Protein AF-A0A920WC78-F1 (afdb_monomer_lite)

Sequence (94 aa):
MWEKNLGIKTEFQQTEFATFLKDLHKGRFQMFDIGWIADYPDPENFLDILFYSDSSNNHTNYNNPDVDALLEQARIERDETMRFRSTMRLSKLF

Structure (mmCIF, N/CA/C/O backbone):
data_AF-A0A920WC78-F1
#
_entry.id   AF-A0A920WC78-F1
#
loop_
_atom_site.group_PDB
_atom_site.id
_atom_site.type_symbol
_atom_site.label_atom_id
_atom_site.label_alt_id
_atom_site.label_comp_id
_atom_site.label_asym_id
_atom_site.label_entity_id
_atom_site.label_seq_id
_atom_site.pdbx_PDB_ins_code
_atom_site.Cartn_x
_atom_site.Cartn_y
_atom_site.Cartn_z
_atom_site.occupancy
_atom_site.B_iso_or_equiv
_atom_site.auth_seq_id
_atom_site.auth_comp_id
_atom_site.auth_asym_id
_atom_site.auth_atom_id
_atom_site.pdbx_PDB_model_num
ATOM 1 N N . MET A 1 1 ? -17.588 14.100 8.712 1.00 87.06 1 MET A N 1
ATOM 2 C CA . MET A 1 1 ? -17.860 14.014 7.255 1.00 87.06 1 MET A CA 1
ATOM 3 C C . MET A 1 1 ? -18.619 12.739 6.911 1.00 87.06 1 MET A C 1
ATOM 5 O O . MET A 1 1 ? -19.686 12.843 6.327 1.00 87.06 1 MET A O 1
ATOM 9 N N . TRP A 1 2 ? -18.114 11.568 7.307 1.00 93.56 2 TRP A N 1
ATOM 10 C CA . TRP A 1 2 ? -18.709 10.268 6.983 1.00 93.56 2 TRP A CA 1
ATOM 11 C C . TRP A 1 2 ? -20.112 10.083 7.571 1.00 93.56 2 TRP A C 1
ATOM 13 O O . TRP A 1 2 ? -21.037 9.782 6.828 1.00 93.56 2 TRP A O 1
ATOM 23 N N . GLU A 1 3 ? -20.316 10.389 8.854 1.00 94.50 3 GLU A N 1
ATOM 24 C CA . GLU A 1 3 ? -21.653 10.306 9.459 1.00 94.50 3 GLU A CA 1
ATOM 25 C C . GLU A 1 3 ? -22.650 11.267 8.794 1.00 94.50 3 GLU A C 1
ATOM 27 O O . GLU A 1 3 ? -23.742 10.869 8.406 1.00 94.50 3 GLU A O 1
ATOM 32 N N . LYS A 1 4 ? -22.246 12.524 8.577 1.00 96.19 4 LYS A N 1
ATOM 33 C CA . LYS A 1 4 ? -23.107 13.547 7.964 1.00 96.19 4 LYS A CA 1
ATOM 34 C C . LYS A 1 4 ? -23.511 13.212 6.522 1.00 96.19 4 LYS A C 1
ATOM 36 O O . LYS A 1 4 ? -24.639 13.497 6.139 1.00 96.19 4 LYS A O 1
ATOM 41 N N . ASN A 1 5 ? -22.591 12.668 5.725 1.00 97.62 5 ASN A N 1
ATOM 42 C CA . ASN A 1 5 ? -22.797 12.493 4.285 1.00 97.62 5 ASN A CA 1
ATOM 43 C C . ASN A 1 5 ? -23.243 11.073 3.910 1.00 97.62 5 ASN A C 1
ATOM 45 O O . ASN A 1 5 ? -23.918 10.906 2.901 1.00 97.62 5 ASN A O 1
ATOM 49 N N . LEU A 1 6 ? -22.845 10.065 4.693 1.00 96.69 6 LEU A N 1
ATOM 50 C CA . LEU A 1 6 ? -23.050 8.641 4.400 1.00 96.69 6 LEU A CA 1
ATOM 51 C C . LEU A 1 6 ? -23.741 7.880 5.545 1.00 96.69 6 LEU A C 1
ATOM 53 O O . LEU A 1 6 ? -24.027 6.698 5.392 1.00 96.69 6 LEU A O 1
ATOM 57 N N . GLY A 1 7 ? -23.985 8.506 6.703 1.00 96.75 7 GLY A N 1
ATOM 58 C CA . GLY A 1 7 ? -24.575 7.839 7.871 1.00 96.75 7 GLY A CA 1
ATOM 59 C C . GLY A 1 7 ? -23.645 6.843 8.576 1.00 96.75 7 GLY A C 1
ATOM 60 O O . GLY A 1 7 ? -24.089 6.122 9.467 1.00 96.75 7 GLY A O 1
ATOM 61 N N . ILE A 1 8 ? -22.361 6.791 8.199 1.00 95.69 8 ILE A N 1
ATOM 62 C CA . ILE A 1 8 ? -21.379 5.863 8.774 1.00 95.69 8 ILE A CA 1
ATOM 63 C C . ILE A 1 8 ? -20.816 6.452 10.067 1.00 95.69 8 ILE A C 1
ATOM 65 O O . ILE A 1 8 ? -20.182 7.510 10.052 1.00 95.69 8 ILE A O 1
ATOM 69 N N . LYS A 1 9 ? -21.022 5.741 11.176 1.00 94.88 9 LYS A N 1
ATOM 70 C CA . LYS A 1 9 ? -20.407 6.056 12.468 1.00 94.88 9 LYS A CA 1
ATOM 71 C C . LYS A 1 9 ? -19.012 5.451 12.537 1.00 94.88 9 LYS A C 1
ATOM 73 O O . LYS A 1 9 ? -18.822 4.293 12.182 1.00 94.88 9 LYS A O 1
ATOM 78 N N . THR A 1 10 ? -18.054 6.239 13.002 1.00 92.88 10 THR A N 1
ATOM 79 C CA . THR A 1 10 ? -16.648 5.845 13.118 1.00 92.88 10 THR A CA 1
ATOM 80 C C . THR A 1 10 ? -16.151 6.168 14.515 1.00 92.88 10 THR A C 1
ATOM 82 O O . THR A 1 10 ? -16.416 7.262 15.014 1.00 92.88 10 THR A O 1
ATOM 85 N N . GLU A 1 11 ? -15.389 5.262 15.112 1.00 92.75 11 GLU A N 1
ATOM 86 C CA . GLU A 1 11 ? -14.688 5.498 16.373 1.00 92.75 11 GLU A CA 1
ATOM 87 C C . GLU A 1 11 ? -13.188 5.596 16.109 1.00 92.75 11 GLU A C 1
ATOM 89 O O . GLU A 1 11 ? -12.644 4.861 15.285 1.00 92.75 11 GLU A O 1
ATOM 94 N N . PHE A 1 12 ? -12.523 6.530 16.786 1.00 91.06 12 PHE A N 1
ATOM 95 C CA . PHE A 1 12 ? -11.082 6.706 16.659 1.00 91.06 12 PHE A CA 1
ATOM 96 C C . PHE A 1 12 ? -10.370 5.953 17.778 1.00 91.06 12 PHE A C 1
ATOM 98 O O . PHE A 1 12 ? -10.619 6.206 18.957 1.00 91.06 12 PHE A O 1
ATOM 105 N N . GLN A 1 13 ? -9.457 5.060 17.407 1.00 91.38 13 GLN A N 1
ATOM 106 C CA . GLN A 1 13 ? -8.595 4.357 18.346 1.00 91.38 13 GLN A CA 1
ATOM 107 C C . GLN A 1 13 ? -7.159 4.840 18.165 1.00 91.38 13 GLN A C 1
ATOM 109 O O . GLN A 1 13 ? -6.542 4.605 17.130 1.00 91.38 13 GLN A O 1
ATOM 114 N N . GLN A 1 14 ? -6.614 5.479 19.199 1.00 88.94 14 GLN A N 1
ATOM 115 C CA . GLN A 1 14 ? -5.208 5.861 19.230 1.00 88.94 14 GLN A CA 1
ATOM 116 C C . GLN A 1 14 ? -4.392 4.813 19.984 1.00 88.94 14 GLN A C 1
ATOM 118 O O . GLN A 1 14 ? -4.757 4.409 21.089 1.00 88.94 14 GLN A O 1
ATOM 123 N N . THR A 1 15 ? -3.260 4.408 19.416 1.00 92.38 15 THR A N 1
ATOM 124 C CA . THR A 1 15 ? -2.275 3.558 20.091 1.00 92.38 15 THR A CA 1
ATOM 125 C C . THR A 1 15 ? -0.877 4.127 19.891 1.00 92.38 15 THR A C 1
ATOM 127 O O . THR A 1 15 ? -0.655 5.012 19.065 1.00 92.38 15 THR A O 1
ATOM 130 N N . GLU A 1 16 ? 0.089 3.606 20.641 1.00 95.94 16 GLU A N 1
ATOM 131 C CA . GLU A 1 16 ? 1.502 3.823 20.337 1.00 95.94 16 GLU A CA 1
ATOM 132 C C . GLU A 1 16 ? 1.828 3.238 18.944 1.00 95.94 16 GLU A C 1
ATOM 134 O O . GLU A 1 16 ? 1.224 2.243 18.532 1.00 95.94 16 GLU A O 1
ATOM 139 N N . PHE A 1 17 ? 2.731 3.884 18.198 1.00 94.25 17 PHE A N 1
ATOM 140 C CA . PHE A 1 17 ? 2.952 3.621 16.773 1.00 94.25 17 PHE A CA 1
ATOM 141 C C . PHE A 1 17 ? 3.496 2.216 16.481 1.00 94.25 17 PHE A C 1
ATOM 143 O O . PHE A 1 17 ? 3.001 1.543 15.579 1.00 94.25 17 PHE A O 1
ATOM 150 N N . ALA A 1 18 ? 4.460 1.714 17.255 1.00 95.38 18 ALA A N 1
ATOM 151 C CA . ALA A 1 18 ? 4.961 0.352 17.073 1.00 95.38 18 ALA A CA 1
ATOM 152 C C . ALA A 1 18 ? 3.877 -0.699 17.361 1.00 95.38 18 ALA A C 1
ATOM 154 O O . ALA A 1 18 ? 3.833 -1.750 16.716 1.00 95.38 18 ALA A O 1
ATOM 155 N N . THR A 1 19 ? 2.982 -0.424 18.308 1.00 95.62 19 THR A N 1
ATOM 156 C CA . THR A 1 19 ? 1.808 -1.266 18.574 1.00 95.62 19 THR A CA 1
ATOM 157 C C . THR A 1 19 ? 0.807 -1.205 17.418 1.00 95.62 19 THR A C 1
ATOM 159 O O . THR A 1 19 ? 0.356 -2.254 16.960 1.00 95.62 19 THR A O 1
ATOM 162 N N . PHE A 1 20 ? 0.541 -0.005 16.892 1.00 95.00 20 PHE A N 1
ATOM 163 C CA . PHE A 1 20 ? -0.308 0.211 15.719 1.00 95.00 20 PHE A CA 1
ATOM 164 C C . PHE A 1 20 ? 0.194 -0.585 14.512 1.00 95.00 20 PHE A C 1
ATOM 166 O O . PHE A 1 20 ? -0.570 -1.363 13.950 1.00 95.00 20 PHE A O 1
ATOM 173 N N . LEU A 1 21 ? 1.484 -0.485 14.167 1.00 94.50 21 LEU A N 1
ATOM 174 C CA . LEU A 1 21 ? 2.071 -1.233 13.050 1.00 94.50 21 LEU A CA 1
ATOM 175 C C . LEU A 1 21 ? 1.932 -2.749 13.233 1.00 94.50 21 LEU A C 1
ATOM 177 O O . LEU A 1 21 ? 1.558 -3.458 12.301 1.00 94.50 21 LEU A O 1
ATOM 181 N N . LYS A 1 22 ? 2.177 -3.268 14.443 1.00 94.62 22 LYS A N 1
ATOM 182 C CA . LYS A 1 22 ? 2.010 -4.703 14.736 1.00 94.62 22 LYS A CA 1
ATOM 183 C C . LYS A 1 22 ? 0.574 -5.176 14.535 1.00 94.62 22 LYS A C 1
ATOM 185 O O . LYS A 1 22 ? 0.371 -6.288 14.055 1.00 94.62 22 LYS A O 1
ATOM 190 N N . ASP A 1 23 ? -0.408 -4.384 14.947 1.00 94.88 23 ASP A N 1
ATOM 191 C CA . ASP A 1 23 ? -1.822 -4.721 14.781 1.00 94.88 23 ASP A CA 1
ATOM 192 C C . ASP A 1 23 ? -2.293 -4.517 13.331 1.00 94.88 23 ASP A C 1
ATOM 194 O O . ASP A 1 23 ? -3.120 -5.293 12.845 1.00 94.88 23 ASP A O 1
ATOM 198 N N . LEU A 1 24 ? -1.699 -3.562 12.611 1.00 93.44 24 LEU A N 1
ATOM 199 C CA . LEU A 1 24 ? -1.916 -3.333 11.186 1.00 93.44 24 LEU A CA 1
ATOM 200 C C . LEU A 1 24 ? -1.436 -4.524 10.345 1.00 93.44 24 LEU A C 1
ATOM 202 O O . LEU A 1 24 ? -2.211 -5.057 9.559 1.00 93.44 24 LEU A O 1
ATOM 206 N N . HIS A 1 25 ? -0.221 -5.032 10.583 1.00 92.00 25 HIS A N 1
ATOM 207 C CA . HIS A 1 25 ? 0.279 -6.255 9.930 1.00 92.00 25 HIS A CA 1
ATOM 208 C C . HIS A 1 25 ? -0.551 -7.507 10.257 1.00 92.00 25 HIS A C 1
ATOM 210 O O . HIS A 1 25 ? -0.532 -8.477 9.507 1.00 92.00 25 HIS A O 1
ATOM 216 N N . LYS A 1 26 ? -1.285 -7.507 11.375 1.00 93.56 26 LYS A N 1
ATOM 217 C CA . LYS A 1 26 ? -2.217 -8.585 11.739 1.00 93.56 26 LYS A CA 1
ATOM 218 C C . LYS A 1 26 ? -3.613 -8.407 11.129 1.00 93.56 26 LYS A C 1
ATOM 220 O O . LYS A 1 26 ? -4.492 -9.209 11.436 1.00 93.56 26 LYS A O 1
ATOM 225 N N . GLY A 1 27 ? -3.846 -7.356 10.339 1.00 91.62 27 GLY A N 1
ATOM 226 C CA . GLY A 1 27 ? -5.140 -7.082 9.711 1.00 91.62 27 GLY A CA 1
ATOM 227 C C . GLY A 1 27 ? -6.252 -6.755 10.710 1.00 91.62 27 GLY A C 1
ATOM 228 O O . GLY A 1 27 ? -7.408 -7.102 10.486 1.00 91.62 27 GLY A O 1
ATOM 229 N N . ARG A 1 28 ? -5.925 -6.135 11.853 1.00 91.69 28 ARG A N 1
ATOM 230 C CA . ARG A 1 28 ? -6.900 -5.898 12.936 1.00 91.69 28 ARG A CA 1
ATOM 231 C C . ARG A 1 28 ? -7.810 -4.692 12.726 1.00 91.69 28 ARG A C 1
ATOM 233 O O . ARG A 1 28 ? -8.768 -4.534 13.481 1.00 91.69 28 ARG A O 1
ATOM 240 N N . PHE A 1 29 ? -7.507 -3.846 11.747 1.00 92.44 29 PHE A N 1
ATOM 241 C CA . PHE A 1 29 ? -8.226 -2.603 11.496 1.00 92.44 29 PHE A CA 1
ATOM 242 C C . PHE A 1 29 ? -9.057 -2.694 10.219 1.00 92.44 29 PHE A C 1
ATOM 244 O O . PHE A 1 29 ? -8.607 -3.218 9.207 1.00 92.44 29 PHE A O 1
ATOM 251 N N . GLN A 1 30 ? -10.266 -2.137 10.268 1.00 92.19 30 GLN A N 1
ATOM 252 C CA . GLN A 1 30 ? -11.128 -1.963 9.092 1.00 92.19 30 GLN A CA 1
ATOM 253 C C . GLN A 1 30 ? -10.706 -0.746 8.257 1.00 92.19 30 GLN A C 1
ATOM 255 O O . GLN A 1 30 ? -10.876 -0.727 7.044 1.00 92.19 30 GLN A O 1
ATOM 260 N N . MET A 1 31 ? -10.181 0.280 8.930 1.00 93.31 31 MET A N 1
ATOM 261 C CA . MET A 1 31 ? -9.667 1.517 8.354 1.00 93.31 31 MET A CA 1
ATOM 262 C C . MET A 1 31 ? -8.534 2.020 9.247 1.00 93.31 31 MET A C 1
ATOM 264 O O . MET A 1 31 ? -8.590 1.866 10.468 1.00 93.31 31 MET A O 1
ATOM 268 N N . PHE A 1 32 ? -7.513 2.611 8.642 1.00 94.75 32 PHE A N 1
ATOM 269 C CA . PHE A 1 32 ? -6.326 3.102 9.329 1.00 94.75 32 PHE A CA 1
ATOM 270 C C . PHE A 1 32 ? -5.785 4.347 8.622 1.00 94.75 32 PHE A C 1
ATOM 272 O O . PHE A 1 32 ? -6.099 4.587 7.457 1.00 94.75 32 PHE A O 1
ATOM 279 N N . ASP A 1 33 ? -4.982 5.130 9.339 1.00 93.38 33 ASP A N 1
ATOM 280 C CA . ASP A 1 33 ? -4.277 6.294 8.802 1.00 93.38 33 ASP A CA 1
ATOM 281 C C . ASP A 1 33 ? -2.768 6.042 8.900 1.00 93.38 33 ASP A C 1
ATOM 283 O O . ASP A 1 33 ? -2.226 5.871 9.995 1.00 93.38 33 ASP A O 1
ATOM 287 N N . ILE A 1 34 ? -2.110 5.928 7.748 1.00 93.69 34 ILE A N 1
ATOM 288 C CA . ILE A 1 34 ? -0.669 5.702 7.628 1.00 93.69 34 ILE A CA 1
ATOM 289 C C . ILE A 1 34 ? -0.163 6.330 6.329 1.00 93.69 34 ILE A C 1
ATOM 291 O O . ILE A 1 34 ? -0.864 6.347 5.317 1.00 93.69 34 ILE A O 1
ATOM 295 N N . GLY A 1 35 ? 1.067 6.837 6.358 1.00 93.25 35 GLY A N 1
ATOM 296 C CA . GLY A 1 35 ? 1.758 7.359 5.185 1.00 93.25 35 GLY A CA 1
ATOM 297 C C . GLY A 1 35 ? 3.001 6.543 4.854 1.00 93.25 35 GLY A C 1
ATOM 298 O O . GLY A 1 35 ? 3.632 5.972 5.743 1.00 93.25 35 GLY A O 1
ATOM 299 N N . TRP A 1 36 ? 3.367 6.545 3.575 1.00 95.31 36 TRP A N 1
ATOM 300 C CA . TRP A 1 36 ? 4.652 6.052 3.090 1.00 95.31 36 TRP A CA 1
ATOM 301 C C . TRP A 1 36 ? 5.476 7.222 2.552 1.00 95.31 36 TRP A C 1
ATOM 303 O O . TRP A 1 36 ? 4.942 8.104 1.876 1.00 95.31 36 TRP A O 1
ATOM 313 N N . ILE A 1 37 ? 6.771 7.235 2.853 1.00 95.50 37 ILE A N 1
ATOM 314 C CA . ILE A 1 37 ? 7.736 8.192 2.306 1.00 95.50 37 ILE A CA 1
ATOM 315 C C . ILE A 1 37 ? 8.735 7.375 1.503 1.00 95.50 37 ILE A C 1
ATOM 317 O O . ILE A 1 37 ? 9.229 6.374 2.007 1.00 95.50 37 ILE A O 1
ATOM 321 N N . ALA A 1 38 ? 9.018 7.799 0.272 1.00 94.50 38 ALA A N 1
ATOM 322 C CA . ALA A 1 38 ? 9.881 7.027 -0.606 1.00 94.50 38 ALA A CA 1
ATOM 323 C C . ALA A 1 38 ? 11.301 6.888 -0.044 1.00 94.50 38 ALA A C 1
ATOM 325 O O . ALA A 1 38 ? 11.924 7.893 0.310 1.00 94.50 38 ALA A O 1
ATOM 326 N N . ASP A 1 39 ? 11.834 5.667 -0.051 1.00 95.81 39 ASP A N 1
ATOM 327 C CA . ASP A 1 39 ? 13.222 5.406 0.353 1.00 95.81 39 ASP A CA 1
ATOM 328 C C . ASP A 1 39 ? 14.229 5.866 -0.717 1.00 95.81 39 ASP A C 1
ATOM 330 O O . ASP A 1 39 ? 15.385 6.173 -0.421 1.00 95.81 39 ASP A O 1
ATOM 334 N N . TYR A 1 40 ? 13.787 5.929 -1.976 1.00 92.62 40 TYR A N 1
ATOM 335 C CA . TYR A 1 40 ? 14.533 6.421 -3.135 1.00 92.62 40 TYR A CA 1
ATOM 336 C C . TYR A 1 40 ? 13.571 7.024 -4.175 1.00 92.62 40 TYR A C 1
ATOM 338 O O . TYR A 1 40 ? 12.385 6.694 -4.178 1.00 92.62 40 TYR A O 1
ATOM 346 N N . PRO A 1 41 ? 14.037 7.930 -5.059 1.00 89.12 41 PRO A N 1
ATOM 347 C CA . PRO A 1 41 ? 13.166 8.705 -5.945 1.00 89.12 41 PRO A CA 1
ATOM 348 C C . PRO A 1 41 ? 12.716 7.919 -7.192 1.00 89.12 41 PRO A C 1
ATOM 350 O O . PRO A 1 41 ? 12.922 8.368 -8.318 1.00 89.12 41 PRO A O 1
ATOM 353 N N . ASP A 1 42 ? 12.091 6.757 -7.006 1.00 86.75 42 ASP A N 1
ATO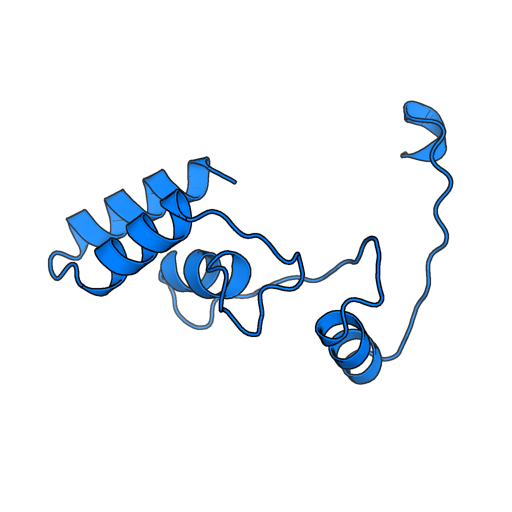M 354 C CA . ASP A 1 42 ? 11.460 5.973 -8.075 1.00 86.75 42 ASP A CA 1
ATOM 355 C C . ASP A 1 42 ? 9.988 5.685 -7.712 1.00 86.75 42 ASP A C 1
ATOM 357 O O . ASP A 1 42 ? 9.713 5.280 -6.579 1.00 86.75 42 ASP A O 1
ATOM 361 N N . PRO A 1 43 ? 9.022 5.885 -8.634 1.00 87.69 43 PRO A N 1
ATOM 362 C CA . PRO A 1 43 ? 7.621 5.528 -8.406 1.00 87.69 43 PRO A CA 1
ATOM 363 C C . PRO A 1 43 ? 7.395 4.063 -8.013 1.00 87.69 43 PRO A C 1
ATOM 365 O O . PRO A 1 43 ? 6.423 3.769 -7.318 1.00 87.69 43 PRO A O 1
ATOM 368 N N . GLU A 1 44 ? 8.275 3.154 -8.439 1.00 89.38 44 GLU A N 1
ATOM 369 C CA . GLU A 1 44 ? 8.237 1.745 -8.043 1.00 89.38 44 GLU A CA 1
ATOM 370 C C . GLU A 1 44 ? 8.261 1.577 -6.518 1.00 89.38 44 GLU A C 1
ATOM 372 O O . GLU A 1 44 ? 7.490 0.769 -6.010 1.00 89.38 44 GLU A O 1
ATOM 377 N N . ASN A 1 45 ? 8.995 2.416 -5.772 1.00 92.56 45 ASN A N 1
ATOM 378 C CA . ASN A 1 45 ? 9.067 2.319 -4.310 1.00 92.56 45 ASN A CA 1
ATOM 379 C C . ASN A 1 45 ? 7.693 2.470 -3.631 1.00 92.56 45 ASN A C 1
ATOM 381 O O . ASN A 1 45 ? 7.477 1.931 -2.555 1.00 92.56 45 ASN A O 1
ATOM 385 N N . PHE A 1 46 ? 6.740 3.170 -4.250 1.00 94.19 46 PHE A N 1
ATOM 386 C CA . PHE A 1 46 ? 5.364 3.200 -3.751 1.00 94.19 46 PHE A CA 1
ATOM 387 C C . PHE A 1 46 ? 4.564 1.996 -4.236 1.00 94.19 46 PHE A C 1
ATOM 389 O O . PHE A 1 46 ? 3.869 1.355 -3.450 1.00 94.19 46 PHE A O 1
ATOM 396 N N . LEU A 1 47 ? 4.624 1.719 -5.539 1.00 93.94 47 LEU A N 1
ATOM 397 C CA . LEU A 1 47 ? 3.745 0.746 -6.180 1.00 93.94 47 LEU A CA 1
ATOM 398 C C . LEU A 1 47 ? 4.041 -0.684 -5.721 1.00 93.94 47 LEU A C 1
ATOM 400 O O . LEU A 1 47 ? 3.122 -1.398 -5.328 1.00 93.94 47 LEU A O 1
ATOM 404 N N . ASP A 1 48 ? 5.313 -1.068 -5.690 1.00 93.31 48 ASP A N 1
ATOM 405 C CA . ASP A 1 48 ? 5.725 -2.401 -5.256 1.00 93.31 48 ASP A CA 1
ATOM 406 C C . ASP A 1 48 ? 5.481 -2.606 -3.765 1.00 93.31 48 ASP A C 1
ATOM 408 O O . ASP A 1 48 ? 4.986 -3.649 -3.346 1.00 93.31 48 ASP A O 1
ATOM 412 N N . ILE A 1 49 ? 5.791 -1.602 -2.946 1.00 95.19 49 ILE A N 1
ATOM 413 C CA . ILE A 1 49 ? 5.698 -1.736 -1.493 1.00 95.19 49 ILE A CA 1
ATOM 414 C C . ILE A 1 49 ? 4.239 -1.757 -1.028 1.00 95.19 49 ILE A C 1
ATOM 416 O O . ILE A 1 49 ? 3.911 -2.518 -0.116 1.00 95.19 49 ILE A O 1
ATOM 420 N N . LEU A 1 50 ? 3.360 -0.956 -1.634 1.00 95.00 50 LEU A N 1
ATOM 421 C CA . LEU A 1 50 ? 1.989 -0.777 -1.147 1.00 95.00 50 LEU A CA 1
ATOM 422 C C . LEU A 1 50 ? 0.947 -1.617 -1.896 1.00 95.00 50 LEU A C 1
ATOM 424 O O . LEU A 1 50 ? -0.122 -1.855 -1.334 1.00 95.00 50 LEU A O 1
ATOM 428 N N . PHE A 1 51 ? 1.230 -2.055 -3.130 1.00 95.25 51 PHE A N 1
ATOM 429 C CA . PHE A 1 51 ? 0.223 -2.668 -4.006 1.00 95.25 51 PHE A CA 1
ATOM 430 C C . PHE A 1 51 ? 0.641 -3.975 -4.689 1.00 95.25 51 PHE A C 1
ATOM 432 O O . PHE A 1 51 ? -0.203 -4.584 -5.342 1.00 95.25 51 PHE A O 1
ATOM 439 N N . TYR A 1 52 ? 1.881 -4.449 -4.536 1.00 96.44 52 TYR A N 1
ATOM 440 C CA . TYR A 1 52 ? 2.202 -5.832 -4.901 1.00 96.44 52 TYR A CA 1
ATOM 441 C C . TYR A 1 52 ? 1.547 -6.785 -3.895 1.00 96.44 52 TYR A C 1
ATOM 443 O O . TYR A 1 52 ? 1.719 -6.612 -2.682 1.00 96.44 52 TYR A O 1
ATOM 451 N N . SER A 1 53 ? 0.812 -7.791 -4.375 1.00 96.94 53 SER A N 1
ATOM 452 C CA . SER A 1 53 ? -0.035 -8.633 -3.516 1.00 96.94 53 SER A CA 1
ATOM 453 C C . SER A 1 53 ? 0.742 -9.311 -2.384 1.00 96.94 53 SER A C 1
ATOM 455 O O . SER A 1 53 ? 0.250 -9.373 -1.259 1.00 96.94 53 SER A O 1
ATOM 457 N N . ASP A 1 54 ? 1.978 -9.737 -2.661 1.00 96.19 54 ASP A N 1
ATOM 458 C CA . ASP A 1 54 ? 2.853 -10.435 -1.709 1.00 96.19 54 ASP A CA 1
ATOM 459 C C . ASP A 1 54 ? 3.796 -9.497 -0.924 1.00 96.19 54 ASP A C 1
ATOM 461 O O . ASP A 1 54 ? 4.691 -9.958 -0.210 1.00 96.19 54 ASP A O 1
ATOM 465 N N . SER A 1 55 ? 3.635 -8.174 -1.032 1.00 96.12 55 SER A N 1
ATOM 466 C CA . SER A 1 55 ? 4.426 -7.232 -0.234 1.00 96.12 55 SER A CA 1
ATOM 467 C C . SER A 1 55 ? 4.075 -7.329 1.253 1.00 96.12 55 SER A C 1
ATOM 469 O O . SER A 1 55 ? 2.910 -7.280 1.647 1.00 96.12 55 SER A O 1
ATOM 471 N N . SER A 1 56 ? 5.090 -7.351 2.123 1.00 93.56 56 SER A N 1
ATOM 472 C CA . SER A 1 56 ? 4.890 -7.334 3.580 1.00 93.56 56 SER A CA 1
ATOM 473 C C . SER A 1 56 ? 4.242 -6.045 4.101 1.00 93.56 56 SER A C 1
ATOM 475 O O . SER A 1 56 ? 3.720 -6.030 5.218 1.00 93.56 56 SER A O 1
ATOM 477 N N . ASN A 1 57 ? 4.301 -4.970 3.311 1.00 94.75 57 ASN A N 1
ATOM 478 C CA . ASN A 1 57 ? 3.730 -3.658 3.621 1.00 94.75 57 ASN A CA 1
ATOM 479 C C . ASN A 1 57 ? 2.402 -3.402 2.886 1.00 94.75 57 ASN A C 1
ATOM 481 O O . ASN A 1 57 ? 1.849 -2.305 2.970 1.00 94.75 57 ASN A O 1
ATOM 485 N N . ASN A 1 58 ? 1.845 -4.419 2.222 1.00 95.00 58 ASN A N 1
ATOM 486 C CA . ASN A 1 58 ? 0.484 -4.390 1.700 1.00 95.00 58 ASN A CA 1
ATOM 487 C C . ASN A 1 58 ? -0.532 -4.518 2.850 1.00 95.00 58 ASN A C 1
ATOM 489 O O . ASN A 1 58 ? -1.110 -5.572 3.114 1.00 95.00 58 ASN A O 1
ATOM 493 N N . HIS A 1 59 ? -0.750 -3.422 3.572 1.00 94.88 59 HIS A N 1
ATOM 494 C CA . HIS A 1 59 ? -1.664 -3.385 4.716 1.00 94.88 59 HIS A CA 1
ATOM 495 C C . HIS A 1 59 ? -3.149 -3.437 4.328 1.00 94.88 59 HIS A C 1
ATOM 497 O O . HIS A 1 59 ? -4.005 -3.657 5.184 1.00 94.88 59 HIS A O 1
ATOM 503 N N . THR A 1 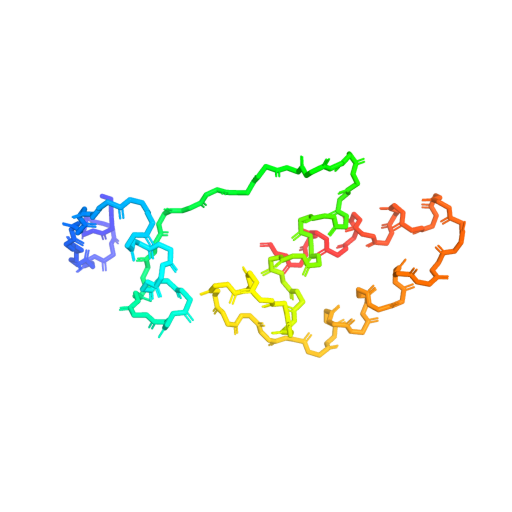60 ? -3.471 -3.209 3.053 1.00 93.50 60 THR A N 1
ATOM 504 C CA . THR A 1 60 ? -4.846 -3.203 2.536 1.00 93.50 60 THR A CA 1
ATOM 505 C C . THR A 1 60 ? -5.299 -4.584 2.061 1.00 93.50 60 THR A C 1
ATOM 507 O O . THR A 1 60 ? -6.478 -4.753 1.754 1.00 93.50 60 THR A O 1
ATOM 510 N N . ASN A 1 61 ? -4.393 -5.573 2.026 1.00 92.94 61 ASN A N 1
ATOM 511 C CA . ASN A 1 61 ? -4.590 -6.860 1.352 1.00 92.94 61 ASN A CA 1
ATOM 512 C C . ASN A 1 61 ? -5.017 -6.682 -0.114 1.00 92.94 61 ASN A C 1
ATOM 514 O O . ASN A 1 61 ? -5.830 -7.453 -0.628 1.00 92.94 61 ASN A O 1
ATOM 518 N N . TYR A 1 62 ? -4.513 -5.637 -0.776 1.00 94.62 62 TYR A N 1
ATOM 519 C CA . TYR A 1 62 ? -4.752 -5.433 -2.196 1.00 94.62 62 TYR A CA 1
ATOM 520 C C . TYR A 1 62 ? -4.240 -6.649 -2.967 1.00 94.62 62 TYR A C 1
ATOM 522 O O . TYR A 1 62 ? -3.101 -7.062 -2.773 1.00 94.62 62 TYR A O 1
ATOM 530 N N . ASN A 1 63 ? -5.085 -7.240 -3.808 1.00 96.38 63 ASN A N 1
ATOM 531 C CA . ASN A 1 63 ? -4.706 -8.385 -4.620 1.00 96.38 63 ASN A CA 1
ATOM 532 C C . ASN A 1 63 ? -5.315 -8.245 -6.010 1.00 96.38 63 ASN A C 1
ATOM 534 O O . ASN A 1 63 ? -6.538 -8.295 -6.173 1.00 96.38 63 ASN A O 1
ATOM 538 N N . ASN A 1 64 ? -4.454 -8.026 -6.998 1.00 95.75 64 ASN A N 1
ATOM 539 C CA . ASN A 1 64 ? -4.848 -7.929 -8.391 1.00 95.75 64 ASN A CA 1
ATOM 540 C C . ASN A 1 64 ? -3.751 -8.543 -9.279 1.00 95.75 64 ASN A C 1
ATOM 542 O O . ASN A 1 64 ? -2.714 -7.906 -9.477 1.00 95.75 64 ASN A O 1
ATOM 546 N N . PRO A 1 65 ? -3.994 -9.730 -9.866 1.00 96.12 65 PRO A N 1
ATOM 547 C CA . PRO A 1 65 ? -3.018 -10.410 -10.715 1.00 96.12 65 PRO A CA 1
ATOM 548 C C . PRO A 1 65 ? -2.523 -9.575 -11.903 1.00 96.12 65 PRO A C 1
ATOM 550 O O . PRO A 1 65 ? -1.372 -9.716 -12.310 1.00 96.12 65 PRO A O 1
ATOM 553 N N . ASP A 1 66 ? -3.364 -8.690 -12.451 1.00 93.88 66 ASP A N 1
ATOM 554 C CA . ASP A 1 66 ? -2.968 -7.822 -13.564 1.00 93.88 66 ASP A CA 1
ATOM 555 C C . ASP A 1 66 ? -1.966 -6.754 -13.106 1.00 93.88 66 ASP A C 1
ATOM 557 O O . ASP A 1 66 ? -1.037 -6.415 -13.838 1.00 93.88 66 ASP A O 1
ATOM 561 N N . VAL A 1 67 ? -2.128 -6.233 -11.885 1.00 93.88 67 VAL A N 1
ATOM 562 C CA . VAL A 1 67 ? -1.172 -5.290 -11.290 1.00 93.88 67 VAL A CA 1
ATOM 563 C C . VAL A 1 67 ? 0.135 -5.994 -10.967 1.00 93.88 67 VAL A C 1
ATOM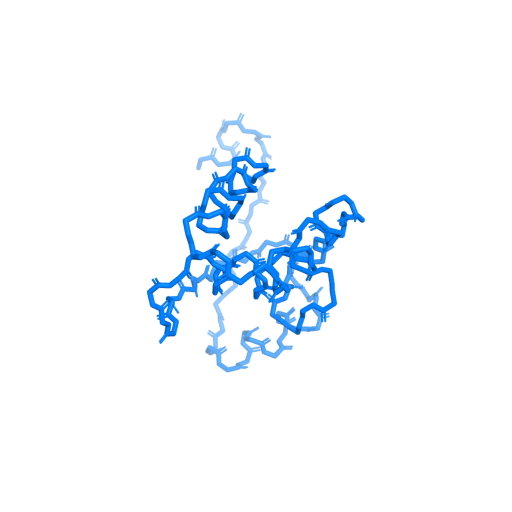 565 O O . VAL A 1 67 ? 1.183 -5.483 -11.353 1.00 93.88 67 VAL A O 1
ATOM 568 N N . ASP A 1 68 ? 0.087 -7.169 -10.338 1.00 95.81 68 ASP A N 1
ATOM 569 C CA . ASP A 1 68 ? 1.294 -7.938 -10.023 1.00 95.81 68 ASP A CA 1
ATOM 570 C C . ASP A 1 68 ? 2.109 -8.225 -11.287 1.00 95.81 68 ASP A C 1
ATOM 572 O O . ASP A 1 68 ? 3.302 -7.933 -11.331 1.00 95.81 68 ASP A O 1
ATOM 576 N N . ALA A 1 69 ? 1.456 -8.689 -12.358 1.00 94.31 69 ALA A N 1
ATOM 577 C CA . ALA A 1 69 ? 2.118 -8.963 -13.630 1.00 94.31 69 ALA A CA 1
ATOM 578 C C . ALA A 1 69 ? 2.776 -7.712 -14.239 1.00 94.31 69 ALA A C 1
ATOM 580 O O . ALA A 1 69 ? 3.868 -7.789 -14.808 1.00 94.31 69 ALA A O 1
ATOM 581 N N . LEU A 1 70 ? 2.131 -6.549 -14.136 1.00 93.00 70 LEU A N 1
ATOM 582 C CA . LEU A 1 70 ? 2.681 -5.290 -14.638 1.00 93.00 70 LEU A CA 1
ATOM 583 C C . LEU A 1 70 ? 3.856 -4.786 -13.782 1.00 93.00 70 LEU A C 1
ATOM 585 O O . LEU A 1 70 ? 4.823 -4.258 -14.338 1.00 93.00 70 LEU A O 1
ATOM 589 N N . LEU A 1 71 ? 3.803 -4.959 -12.459 1.00 94.00 71 LEU A N 1
ATOM 590 C CA . LEU A 1 71 ? 4.906 -4.629 -11.550 1.00 94.00 71 LEU A CA 1
ATOM 591 C C . LEU A 1 71 ? 6.110 -5.549 -11.790 1.00 94.00 71 LEU A C 1
ATOM 593 O O . LEU A 1 71 ? 7.234 -5.072 -11.945 1.00 94.00 71 LEU A O 1
ATOM 597 N N . GLU A 1 72 ? 5.885 -6.855 -11.946 1.00 94.25 72 GLU A N 1
ATOM 598 C CA . GLU A 1 72 ? 6.934 -7.819 -12.296 1.00 94.25 72 GLU A CA 1
ATOM 599 C C . GLU A 1 72 ? 7.621 -7.486 -13.627 1.00 94.25 72 GLU A C 1
ATOM 601 O O . GLU A 1 72 ? 8.849 -7.541 -13.724 1.00 94.25 72 GLU A O 1
ATOM 606 N N . GLN A 1 73 ? 6.853 -7.087 -14.645 1.00 92.19 73 GLN A N 1
ATOM 607 C CA . GLN A 1 73 ? 7.410 -6.626 -15.919 1.00 92.19 73 GLN A CA 1
ATOM 608 C C . GLN A 1 73 ? 8.253 -5.358 -15.746 1.00 92.19 73 GLN A C 1
ATOM 610 O O . GLN A 1 73 ? 9.341 -5.261 -16.317 1.00 92.19 73 GLN A O 1
ATOM 615 N N . ALA A 1 74 ? 7.792 -4.400 -14.937 1.00 90.75 74 ALA A N 1
ATOM 616 C CA . ALA A 1 74 ? 8.530 -3.168 -14.674 1.00 90.75 74 ALA A CA 1
ATOM 617 C C . ALA A 1 74 ? 9.867 -3.421 -13.947 1.00 90.75 74 ALA A C 1
ATOM 619 O O . ALA A 1 74 ? 10.848 -2.742 -14.251 1.00 90.75 74 ALA A O 1
ATOM 620 N N . ARG A 1 75 ? 9.948 -4.421 -13.054 1.00 89.50 75 ARG A N 1
ATOM 621 C CA . ARG A 1 75 ? 11.186 -4.795 -12.331 1.00 89.50 75 ARG A CA 1
ATOM 622 C C . ARG A 1 75 ? 12.320 -5.239 -13.250 1.00 89.50 75 ARG A C 1
ATOM 624 O O . ARG A 1 75 ? 13.489 -5.013 -12.941 1.00 89.50 75 ARG A O 1
ATOM 631 N N . ILE A 1 76 ? 11.986 -5.910 -14.352 1.00 91.81 76 ILE A N 1
ATOM 632 C CA . ILE A 1 76 ? 12.977 -6.470 -15.283 1.00 91.81 76 ILE A CA 1
ATOM 633 C C . ILE A 1 76 ? 13.264 -5.560 -16.484 1.00 91.81 76 ILE A C 1
ATOM 635 O O . ILE A 1 76 ? 14.170 -5.860 -17.267 1.00 91.81 76 ILE A O 1
ATOM 639 N N . GLU A 1 77 ? 12.524 -4.457 -16.630 1.00 92.62 77 GLU A N 1
ATOM 640 C CA . GLU A 1 77 ? 12.753 -3.463 -17.676 1.00 92.62 77 GLU A CA 1
ATOM 641 C C . GLU A 1 77 ? 14.065 -2.707 -17.421 1.00 92.62 77 GLU A C 1
ATOM 643 O O . GLU A 1 77 ? 14.296 -2.131 -16.354 1.00 92.62 77 GLU A O 1
ATOM 648 N N . ARG A 1 78 ? 14.943 -2.720 -18.426 1.00 91.06 78 ARG A N 1
ATOM 649 C CA . ARG A 1 78 ? 16.285 -2.126 -18.361 1.00 91.06 78 ARG A CA 1
ATOM 650 C C . ARG A 1 78 ? 16.325 -0.721 -18.938 1.00 91.06 78 ARG A C 1
ATOM 652 O O . ARG A 1 78 ? 17.230 0.037 -18.600 1.00 91.06 78 ARG A O 1
ATOM 659 N N . ASP A 1 79 ? 15.386 -0.382 -19.814 1.00 92.81 79 ASP A N 1
ATOM 660 C CA . ASP A 1 79 ? 15.231 0.981 -20.300 1.00 92.81 79 ASP A CA 1
ATOM 661 C C . ASP A 1 79 ? 14.504 1.815 -19.237 1.00 92.81 79 ASP A C 1
ATOM 663 O O . ASP A 1 79 ? 13.308 1.659 -18.990 1.00 92.81 79 ASP A O 1
ATOM 667 N N . GLU A 1 80 ? 15.238 2.726 -18.601 1.00 86.38 80 GLU A N 1
ATOM 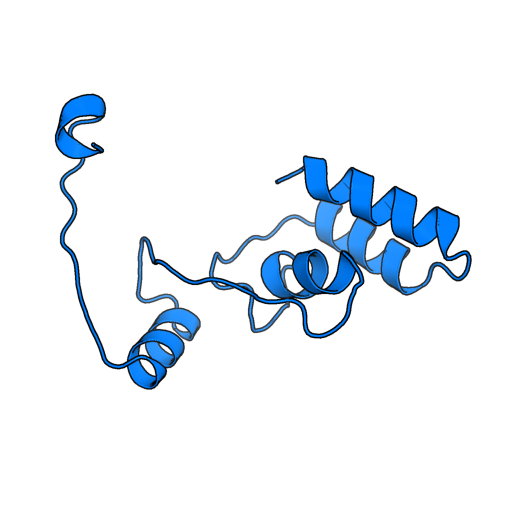668 C CA . GLU A 1 80 ? 14.719 3.581 -17.528 1.00 86.38 80 GLU A CA 1
ATOM 669 C C . GLU A 1 80 ? 13.515 4.426 -17.968 1.00 86.38 80 GLU A C 1
ATOM 671 O O . GLU A 1 80 ? 12.589 4.649 -17.187 1.00 86.38 80 GLU A O 1
ATOM 676 N N . THR A 1 81 ? 13.482 4.866 -19.230 1.00 89.94 81 THR A N 1
ATOM 677 C CA . THR A 1 81 ? 12.371 5.668 -19.762 1.00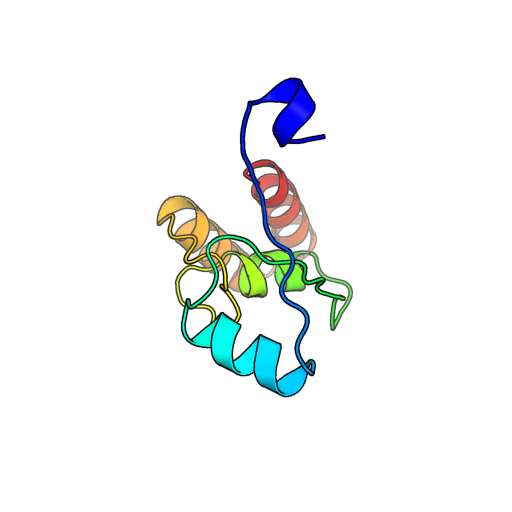 89.94 81 THR A CA 1
ATOM 678 C C . THR A 1 81 ? 11.119 4.812 -19.919 1.00 89.94 81 THR A C 1
ATOM 680 O O . THR A 1 81 ? 10.010 5.261 -19.605 1.00 89.94 81 THR A O 1
ATOM 683 N N . MET A 1 82 ? 11.278 3.576 -20.390 1.00 89.12 82 MET A N 1
ATOM 684 C CA . MET A 1 82 ? 10.187 2.610 -20.504 1.00 89.12 82 MET A CA 1
ATOM 685 C C . MET A 1 82 ? 9.689 2.164 -19.133 1.00 89.12 82 MET A C 1
ATOM 687 O O . MET A 1 82 ? 8.471 2.141 -18.925 1.00 89.12 82 MET A O 1
ATOM 691 N N . ARG A 1 83 ? 10.594 1.905 -18.180 1.00 89.38 83 ARG A N 1
ATOM 692 C CA . ARG A 1 83 ? 10.249 1.576 -16.792 1.00 89.38 83 ARG A CA 1
ATOM 693 C C . ARG A 1 83 ? 9.421 2.691 -16.170 1.00 89.38 83 ARG A C 1
ATOM 695 O O . ARG A 1 83 ? 8.282 2.447 -15.784 1.00 89.38 83 ARG A O 1
ATOM 702 N N . PHE A 1 84 ? 9.932 3.924 -16.186 1.00 86.56 84 PHE A N 1
ATOM 703 C CA . PHE A 1 84 ? 9.254 5.096 -15.626 1.00 86.56 84 PHE A CA 1
ATOM 704 C C . PHE A 1 84 ? 7.877 5.342 -16.257 1.00 86.56 84 PHE A C 1
ATOM 706 O O . PHE A 1 84 ? 6.893 5.631 -15.574 1.00 86.56 84 PHE A O 1
ATOM 713 N N . ARG A 1 85 ? 7.770 5.208 -17.585 1.00 86.75 85 ARG A N 1
ATOM 714 C CA . ARG A 1 85 ? 6.490 5.364 -18.287 1.00 86.75 85 ARG A CA 1
ATOM 715 C C . ARG A 1 85 ? 5.486 4.281 -17.892 1.00 86.75 85 ARG A C 1
ATOM 717 O O . ARG A 1 85 ? 4.291 4.571 -17.824 1.00 86.75 85 ARG A O 1
ATOM 724 N N . SER A 1 86 ? 5.953 3.057 -17.671 1.00 85.69 86 SER A N 1
ATOM 725 C CA . SER A 1 86 ? 5.111 1.923 -17.285 1.00 85.69 86 SER A CA 1
ATOM 726 C C . SER A 1 86 ? 4.606 2.080 -15.852 1.00 85.69 86 SER A C 1
ATOM 728 O O . SER A 1 86 ? 3.394 2.025 -15.640 1.00 85.69 86 SER A O 1
ATOM 730 N N . THR A 1 87 ? 5.479 2.417 -14.897 1.00 86.75 87 THR A N 1
ATOM 731 C CA . THR A 1 87 ? 5.075 2.712 -13.510 1.00 86.75 87 THR A CA 1
ATOM 732 C C . THR A 1 87 ? 4.143 3.923 -13.415 1.00 86.75 87 THR A C 1
ATOM 734 O O . THR A 1 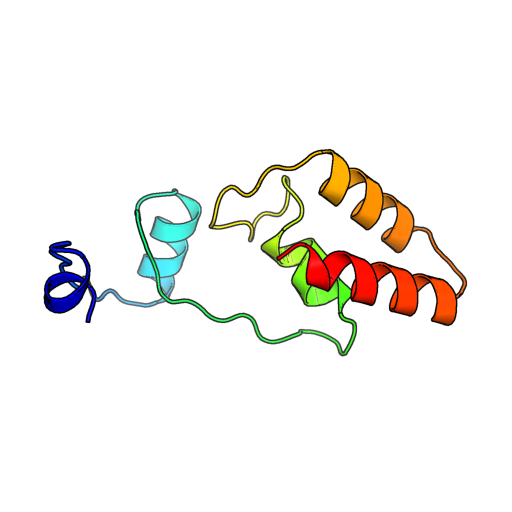87 ? 3.153 3.879 -12.691 1.00 86.75 87 THR A O 1
ATOM 737 N N . MET A 1 88 ? 4.343 4.974 -14.216 1.00 84.88 88 MET A N 1
ATOM 738 C CA . MET A 1 88 ? 3.419 6.122 -14.246 1.00 84.88 88 MET A CA 1
ATOM 739 C C . MET A 1 88 ? 2.044 5.794 -14.867 1.00 84.88 88 MET A C 1
ATOM 741 O O . MET A 1 88 ? 1.058 6.487 -14.617 1.00 84.88 88 MET A O 1
ATOM 745 N N . ARG A 1 89 ? 1.940 4.759 -15.709 1.00 85.44 89 ARG A N 1
ATOM 746 C CA . ARG A 1 89 ? 0.637 4.263 -16.189 1.00 85.44 89 ARG A CA 1
ATOM 747 C C . ARG A 1 89 ? -0.050 3.418 -15.126 1.00 85.44 89 ARG A C 1
ATOM 749 O O . ARG A 1 89 ? -1.243 3.607 -14.909 1.00 85.44 89 ARG A O 1
ATOM 756 N N . LEU A 1 90 ? 0.709 2.549 -14.465 1.00 86.62 90 LEU A N 1
ATOM 757 C CA . LEU A 1 90 ? 0.252 1.741 -13.337 1.00 86.62 90 LEU A CA 1
ATOM 758 C C . LEU A 1 90 ? -0.332 2.595 -12.217 1.00 86.62 90 LEU A C 1
ATOM 760 O O . LEU A 1 90 ? -1.404 2.282 -11.714 1.00 86.62 90 LEU A O 1
ATOM 764 N N . SER A 1 91 ? 0.304 3.723 -11.894 1.00 83.31 91 SER A N 1
ATOM 765 C CA . SER A 1 91 ? -0.171 4.614 -10.833 1.00 83.31 91 SER A CA 1
ATOM 766 C C . SER A 1 91 ? -1.561 5.212 -11.086 1.00 83.31 91 SER A C 1
ATOM 768 O O . SER A 1 91 ? -2.123 5.802 -10.178 1.00 83.31 91 SER A O 1
ATOM 770 N N . LYS A 1 92 ? -2.113 5.113 -12.306 1.00 84.31 92 LYS A N 1
ATOM 771 C CA . LYS A 1 92 ? -3.481 5.562 -12.632 1.00 84.31 92 LYS A CA 1
ATOM 772 C C . LYS A 1 92 ? -4.552 4.502 -12.366 1.00 84.31 92 LYS A C 1
ATOM 774 O O . LYS A 1 92 ? -5.728 4.782 -12.580 1.00 84.31 92 LYS A O 1
ATOM 779 N N . LEU A 1 93 ? -4.151 3.286 -12.001 1.00 80.12 93 LEU A N 1
ATOM 780 C CA . LEU A 1 93 ? -5.062 2.198 -11.635 1.00 80.12 93 LEU A CA 1
ATOM 781 C C . LEU A 1 93 ? -5.474 2.249 -10.155 1.00 80.12 93 LEU A C 1
ATOM 783 O O . LEU A 1 93 ? -6.336 1.472 -9.748 1.00 80.12 93 LEU A O 1
ATOM 787 N N . PHE A 1 94 ? -4.873 3.159 -9.387 1.00 75.56 94 PHE A N 1
ATOM 788 C CA . PHE A 1 94 ? -5.136 3.430 -7.976 1.00 75.56 94 PHE A CA 1
ATOM 789 C C . PHE A 1 94 ? -5.734 4.831 -7.826 1.00 75.56 94 PHE A C 1
ATOM 791 O O . PHE A 1 94 ? -6.584 5.006 -6.926 1.00 75.56 94 PHE A O 1
#

Foldseek 3Di:
DCCVPPVDDDDDDDDDPVVVVVCLLVLVDPDDDDDDDAPDPALLSCLVQQAQQPHSNVSVNHDDPVSNVLSVVLVPDPPPVVSRVSSVVSVVVD

Radius of gyration: 16.35 Å; chains: 1; bounding box: 41×24×41 Å

Secondary structure (DSSP, 8-state):
-HHHHH----------HHHHHHHHHTT--SS-------SSS-THHHHHHHHSTT-TT-TT----HHHHHHHHHHHH---HHHHHHHHHHHTT--

pLDDT: mean 92.32, std 3.93, range [75.56, 97.62]